Protein AF-A0A1X2GAT5-F1 (afdb_monomer_lite)

Radius of gyration: 30.61 Å; chains: 1; bounding box: 55×45×78 Å

Foldseek 3Di:
DDPDDDDDDDPDPDPDDPPPPDDPVVVVVVVVVVVVVVVVVVVVVVVVVVVVVVVVVVLLVLLQDQLLCPCVVDCQADDADPLNQGQATNVRHGQDPVRSVVSVVVSVVSNVSNVVSVVVVD

pLDDT: mean 77.89, std 13.58, range [42.06, 93.38]

Sequence (122 aa):
MAWLDQADAAFSLDGTALVKLVPREQLIEAREKKLALQDEKRQKQQAQAAEKERKRLEKLERGKTAPQDLFKTSDEFSKFDDQGLPTHMKDGEEVTKSRRKKLQKEWDTQKKLHEQYLKETQ

Structure (mmCIF, N/CA/C/O backbone):
data_AF-A0A1X2GAT5-F1
#
_entry.id   AF-A0A1X2GAT5-F1
#
loop_
_atom_site.group_PDB
_atom_site.id
_atom_site.type_symbol
_atom_site.label_atom_id
_atom_site.label_alt_id
_atom_site.label_comp_id
_atom_site.label_asym_id
_atom_site.label_entity_id
_atom_site.label_seq_id
_atom_site.pdbx_PDB_ins_code
_atom_site.Cartn_x
_atom_site.Cartn_y
_atom_site.Cartn_z
_atom_site.occupancy
_atom_site.B_iso_or_equiv
_atom_site.auth_seq_id
_atom_site.auth_comp_id
_atom_site.auth_asym_id
_atom_site.auth_atom_id
_atom_site.pdbx_PDB_model_num
ATOM 1 N N . MET A 1 1 ? 33.956 21.949 -10.026 1.00 43.00 1 MET A N 1
ATOM 2 C CA . MET A 1 1 ? 33.456 20.941 -10.983 1.00 43.00 1 MET A CA 1
ATOM 3 C C . MET A 1 1 ? 33.687 21.501 -12.372 1.00 43.00 1 MET A C 1
ATOM 5 O O . MET A 1 1 ? 33.079 22.510 -12.699 1.00 43.00 1 MET A O 1
ATOM 9 N N . ALA A 1 2 ? 34.659 20.952 -13.100 1.00 42.06 2 ALA A N 1
ATOM 10 C CA . ALA A 1 2 ? 35.106 21.473 -14.387 1.00 42.06 2 ALA A CA 1
ATOM 11 C C . ALA A 1 2 ? 33.998 21.327 -15.443 1.00 42.06 2 ALA A C 1
ATOM 13 O O . ALA A 1 2 ? 33.736 20.229 -15.927 1.00 42.06 2 ALA A O 1
ATOM 14 N N . TRP A 1 3 ? 33.336 22.438 -15.760 1.00 48.28 3 TRP A N 1
ATOM 15 C CA . TRP A 1 3 ? 32.585 22.606 -16.998 1.00 48.28 3 TRP A CA 1
ATOM 16 C C . TRP A 1 3 ? 33.615 22.855 -18.097 1.00 48.28 3 TRP A C 1
ATOM 18 O O . TRP A 1 3 ? 34.210 23.929 -18.165 1.00 48.28 3 TRP A O 1
ATOM 28 N N . LEU A 1 4 ? 33.902 21.811 -18.869 1.00 53.91 4 LEU A N 1
ATOM 29 C CA . LEU A 1 4 ? 34.813 21.882 -19.997 1.00 53.91 4 LEU A CA 1
ATOM 30 C C . LEU A 1 4 ? 34.079 22.513 -21.186 1.00 53.91 4 LEU A C 1
ATOM 32 O O . LEU A 1 4 ? 33.109 21.965 -21.704 1.00 53.91 4 LEU A O 1
ATOM 36 N N . ASP A 1 5 ? 34.573 23.688 -21.544 1.00 50.31 5 ASP A N 1
ATOM 37 C CA . ASP A 1 5 ? 34.535 24.334 -22.849 1.00 50.31 5 ASP A CA 1
ATOM 38 C C . ASP A 1 5 ? 34.708 23.342 -24.017 1.00 50.31 5 ASP A C 1
ATOM 40 O O . ASP A 1 5 ? 35.643 22.545 -23.989 1.00 50.31 5 ASP A O 1
ATOM 44 N N . GLN A 1 6 ? 33.855 23.410 -25.048 1.00 43.09 6 GLN A N 1
ATOM 45 C CA . GLN A 1 6 ? 34.341 23.488 -26.432 1.00 43.09 6 GLN A CA 1
ATOM 46 C C . GLN A 1 6 ? 33.234 23.885 -27.426 1.00 43.09 6 GLN A C 1
ATOM 48 O O . GLN A 1 6 ? 32.072 23.499 -27.308 1.00 43.09 6 GLN A O 1
ATOM 53 N N . ALA A 1 7 ? 33.677 24.671 -28.400 1.00 52.41 7 ALA A N 1
ATOM 54 C CA . ALA A 1 7 ? 32.984 25.483 -29.379 1.00 52.41 7 ALA A CA 1
ATOM 55 C C . ALA A 1 7 ? 32.287 24.761 -30.554 1.00 52.41 7 ALA A C 1
ATOM 57 O O . ALA A 1 7 ? 32.438 23.565 -30.788 1.00 52.41 7 ALA A O 1
ATOM 58 N N . ASP A 1 8 ? 31.613 25.614 -31.334 1.00 50.78 8 ASP A N 1
ATOM 59 C CA . ASP A 1 8 ? 31.388 25.543 -32.781 1.00 50.78 8 ASP A CA 1
ATOM 60 C C . ASP A 1 8 ? 30.388 24.521 -33.339 1.00 50.78 8 ASP A C 1
ATOM 62 O O . ASP A 1 8 ? 30.699 23.379 -33.669 1.00 50.78 8 ASP A O 1
ATOM 66 N N . ALA A 1 9 ? 29.185 25.024 -33.626 1.00 49.59 9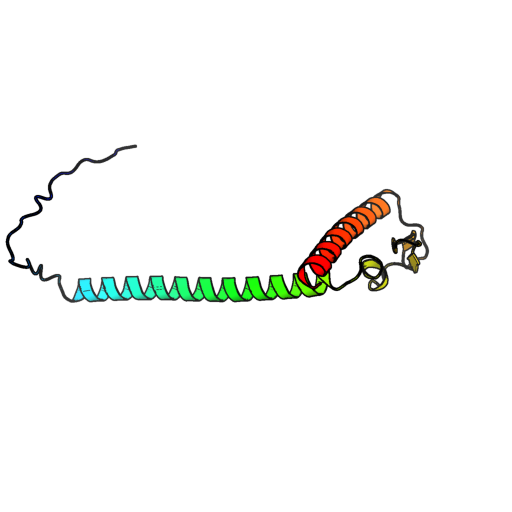 ALA A N 1
ATOM 67 C CA . ALA A 1 9 ? 28.381 24.522 -34.732 1.00 49.59 9 ALA A CA 1
ATOM 68 C C . ALA A 1 9 ? 27.717 25.696 -35.463 1.00 49.59 9 ALA A C 1
ATOM 70 O O . ALA A 1 9 ? 26.597 26.104 -35.154 1.00 49.59 9 ALA A O 1
ATOM 71 N N . ALA A 1 10 ? 28.425 26.232 -36.459 1.00 45.59 10 ALA A N 1
ATOM 72 C CA . ALA A 1 10 ? 27.824 27.004 -37.534 1.00 45.59 10 ALA A CA 1
ATOM 73 C C . ALA A 1 10 ? 26.737 26.149 -38.212 1.00 45.59 10 ALA A C 1
ATOM 75 O O . ALA A 1 10 ? 27.026 25.150 -38.874 1.00 45.59 10 ALA A O 1
ATOM 76 N N . PHE A 1 11 ? 25.473 26.522 -38.021 1.00 46.84 11 PHE A N 1
ATOM 77 C CA . PHE A 1 11 ? 24.345 25.943 -38.742 1.00 46.84 11 PHE A CA 1
ATOM 78 C C . PHE A 1 11 ? 24.360 26.492 -40.177 1.00 46.84 11 PHE A C 1
ATOM 80 O O . PHE A 1 11 ? 23.799 27.546 -40.466 1.00 46.84 11 PHE A O 1
ATOM 87 N N . SER A 1 12 ? 25.093 25.805 -41.056 1.00 52.22 12 SER A N 1
ATOM 88 C CA . SER A 1 12 ? 25.192 26.116 -42.484 1.00 52.22 12 SER A CA 1
ATOM 89 C C . SER A 1 12 ? 23.865 25.807 -43.184 1.00 52.22 12 SER A C 1
ATOM 91 O O . SER A 1 12 ? 23.434 24.655 -43.235 1.00 52.22 12 SER A O 1
ATOM 93 N N . LEU A 1 13 ? 23.230 26.843 -43.733 1.00 52.69 13 LEU A N 1
ATOM 94 C CA . LEU A 1 13 ? 22.046 26.784 -44.594 1.00 52.69 13 LEU A CA 1
ATOM 95 C C . LEU A 1 13 ? 22.470 26.539 -46.052 1.00 52.69 13 LEU A C 1
ATOM 97 O O . LEU A 1 13 ? 22.278 27.396 -46.902 1.00 52.69 13 LEU A O 1
ATOM 101 N N . ASP A 1 14 ? 23.046 25.374 -46.345 1.00 50.28 14 ASP A N 1
ATOM 102 C CA . ASP A 1 14 ? 23.293 24.938 -47.725 1.00 50.28 14 ASP A CA 1
ATOM 103 C C . ASP A 1 14 ? 22.948 23.452 -47.851 1.00 50.28 14 ASP A C 1
ATOM 105 O O . ASP A 1 14 ? 23.454 22.605 -47.112 1.00 50.28 14 ASP A O 1
ATOM 109 N N . GLY A 1 15 ? 22.006 23.150 -48.747 1.00 60.31 15 GLY A N 1
ATOM 110 C CA . GLY A 1 15 ? 21.295 21.876 -48.892 1.00 60.31 15 GLY A CA 1
ATOM 111 C C . GLY A 1 15 ? 22.122 20.710 -49.439 1.00 60.31 15 GLY A C 1
ATOM 112 O O . GLY A 1 15 ? 21.675 20.007 -50.341 1.00 60.31 15 GLY A O 1
ATOM 113 N N . THR A 1 16 ? 23.297 20.455 -48.878 1.00 52.38 16 THR A N 1
ATOM 114 C CA . THR A 1 16 ? 24.066 19.224 -49.083 1.00 52.38 16 THR A CA 1
ATOM 115 C C . THR A 1 16 ? 24.073 18.433 -47.784 1.00 52.38 16 THR A C 1
ATOM 117 O O . THR A 1 16 ? 24.801 18.757 -46.848 1.00 52.38 16 THR A O 1
ATOM 120 N N . ALA A 1 17 ? 23.243 17.390 -47.705 1.00 56.19 17 ALA A N 1
ATOM 121 C CA . ALA A 1 17 ? 23.256 16.461 -46.582 1.00 56.19 17 ALA A CA 1
ATOM 122 C C . ALA A 1 17 ? 24.651 15.823 -46.476 1.00 56.19 17 ALA A C 1
ATOM 124 O O . ALA A 1 17 ? 25.024 14.980 -47.291 1.00 56.19 17 ALA A O 1
ATOM 125 N N . LEU A 1 18 ? 25.440 16.243 -45.484 1.00 50.00 18 LEU A N 1
ATOM 126 C CA . LEU A 1 18 ? 26.755 15.678 -45.209 1.00 50.00 18 LEU A CA 1
ATOM 127 C C . LEU A 1 18 ? 26.565 14.266 -44.636 1.00 50.00 18 LEU A C 1
ATOM 129 O O . LEU A 1 18 ? 26.470 14.075 -43.421 1.00 50.00 18 LEU A O 1
ATOM 133 N N . VAL A 1 19 ? 26.460 13.268 -45.517 1.00 58.53 19 VAL A N 1
ATOM 134 C CA . VAL A 1 19 ? 26.371 11.856 -45.131 1.00 58.53 19 VAL A CA 1
ATOM 135 C C . VAL A 1 19 ? 27.735 11.429 -44.590 1.00 58.53 19 VAL A C 1
ATOM 137 O O . VAL A 1 19 ? 28.602 10.961 -45.324 1.00 58.53 19 VAL A O 1
ATOM 140 N N . LYS A 1 20 ? 27.945 11.604 -43.282 1.00 65.50 20 LYS A N 1
ATOM 141 C CA . LYS A 1 20 ? 29.066 10.977 -42.573 1.00 65.50 20 LYS A CA 1
ATOM 142 C C . LYS A 1 20 ? 28.855 9.465 -42.626 1.00 65.50 20 LYS A C 1
ATOM 144 O O . LYS A 1 20 ? 28.010 8.934 -41.905 1.00 65.50 20 LYS A O 1
ATOM 149 N N . LEU A 1 21 ? 29.597 8.777 -43.496 1.00 71.62 21 LEU A N 1
ATOM 150 C CA . LEU A 1 21 ? 29.644 7.316 -43.516 1.00 71.62 21 LEU A CA 1
ATOM 151 C C . LEU A 1 21 ? 30.309 6.838 -42.223 1.00 71.62 21 LEU A C 1
ATOM 153 O O . LEU A 1 21 ? 31.530 6.793 -42.098 1.00 71.62 21 LEU A O 1
ATOM 157 N N . VAL A 1 22 ? 29.479 6.508 -41.242 1.00 76.31 22 VAL A N 1
ATOM 158 C CA . VAL A 1 22 ? 29.914 5.815 -40.034 1.00 76.31 22 VAL A CA 1
ATOM 159 C C . VAL A 1 22 ? 30.148 4.342 -40.396 1.00 76.31 22 VAL A C 1
ATOM 161 O O . VAL A 1 22 ? 29.311 3.760 -41.095 1.00 76.31 22 VAL A O 1
ATOM 164 N N . PRO A 1 23 ? 31.253 3.717 -39.945 1.00 82.44 23 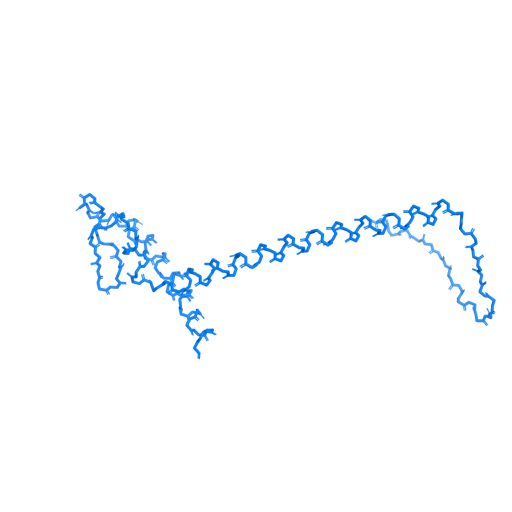PRO A N 1
ATOM 165 C CA . PRO A 1 23 ? 31.522 2.307 -40.203 1.00 82.44 23 PRO A CA 1
ATOM 166 C C . PRO A 1 23 ? 30.340 1.417 -39.811 1.00 82.44 23 PRO A C 1
ATOM 168 O O . PRO A 1 23 ? 29.712 1.613 -38.767 1.00 82.44 23 PRO A O 1
ATOM 171 N N . ARG A 1 24 ? 30.053 0.408 -40.643 1.00 78.38 24 ARG A N 1
ATOM 172 C CA . ARG A 1 24 ? 28.939 -0.538 -40.454 1.00 78.38 24 ARG A CA 1
ATOM 173 C C . ARG A 1 24 ? 28.914 -1.144 -39.048 1.00 78.38 24 ARG A C 1
ATOM 175 O O . ARG A 1 24 ? 27.837 -1.316 -38.489 1.00 78.38 24 ARG A O 1
ATOM 182 N N . GLU A 1 25 ? 30.081 -1.442 -38.484 1.00 81.75 25 GLU A N 1
ATOM 183 C CA . GLU A 1 25 ? 30.226 -2.024 -37.144 1.00 81.75 25 GLU A CA 1
ATOM 184 C C . GLU A 1 25 ? 29.695 -1.094 -36.048 1.00 81.75 25 GLU A C 1
ATOM 186 O O . GLU A 1 25 ? 28.890 -1.516 -35.224 1.00 81.75 25 GLU A O 1
ATOM 191 N N . GLN A 1 26 ? 30.024 0.199 -36.104 1.00 78.56 26 GLN A N 1
ATOM 192 C CA . GLN A 1 26 ? 29.536 1.180 -35.129 1.00 78.56 26 GLN A CA 1
ATOM 193 C C . GLN A 1 26 ? 28.014 1.379 -35.225 1.00 78.56 26 GLN A C 1
ATOM 195 O O . GLN A 1 26 ? 27.345 1.591 -34.213 1.00 78.56 26 GLN A O 1
ATOM 200 N N . LEU A 1 27 ? 27.438 1.272 -36.429 1.00 79.44 27 LEU A N 1
ATOM 201 C CA . LEU A 1 27 ? 25.984 1.323 -36.622 1.00 79.44 27 LEU A CA 1
ATOM 2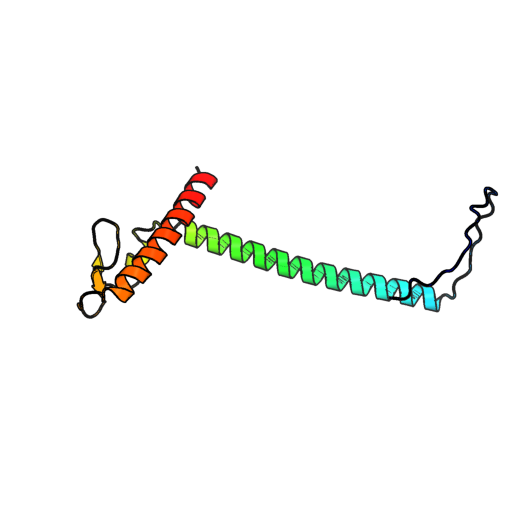02 C C . LEU A 1 27 ? 25.272 0.091 -36.046 1.00 79.44 27 LEU A C 1
ATOM 204 O O . LEU A 1 27 ? 24.149 0.216 -35.553 1.00 79.44 27 LEU A O 1
ATOM 208 N N . ILE A 1 28 ? 25.901 -1.086 -36.112 1.00 85.25 28 ILE A N 1
ATOM 209 C CA . ILE A 1 28 ? 25.380 -2.318 -35.505 1.00 85.25 28 ILE A CA 1
ATOM 210 C C . ILE A 1 28 ? 25.450 -2.205 -33.982 1.00 85.25 28 ILE A C 1
ATOM 212 O O . ILE A 1 28 ? 24.419 -2.347 -33.330 1.00 85.25 28 ILE A O 1
ATOM 216 N N . GLU A 1 29 ? 26.599 -1.816 -33.429 1.00 84.94 29 GLU A N 1
ATOM 217 C CA . GLU A 1 29 ? 26.781 -1.674 -31.980 1.00 84.94 29 GLU A CA 1
ATOM 218 C C . GLU A 1 29 ? 25.819 -0.629 -31.379 1.00 84.94 29 GLU A C 1
ATOM 220 O O . GLU A 1 29 ? 25.218 -0.845 -30.324 1.00 84.94 29 GLU A O 1
ATOM 225 N N . ALA A 1 30 ? 25.587 0.491 -32.075 1.00 83.94 30 ALA A N 1
ATOM 226 C CA . ALA A 1 30 ? 24.609 1.496 -31.656 1.00 83.94 30 ALA A CA 1
ATOM 227 C C . ALA A 1 30 ? 23.164 0.961 -31.671 1.00 83.94 30 ALA A C 1
ATOM 229 O O . ALA A 1 30 ? 22.367 1.293 -30.784 1.00 83.94 30 ALA A O 1
ATOM 230 N N . ARG A 1 31 ? 22.810 0.125 -32.658 1.00 84.88 31 ARG A N 1
ATOM 231 C CA . ARG A 1 31 ? 21.493 -0.530 -32.728 1.00 84.88 31 ARG A CA 1
ATOM 232 C C . ARG A 1 31 ? 21.323 -1.556 -31.616 1.00 84.88 31 ARG A C 1
ATOM 234 O O . ARG A 1 31 ? 20.274 -1.555 -30.976 1.00 84.88 31 ARG A O 1
ATOM 241 N N . GLU A 1 32 ? 22.337 -2.373 -31.354 1.00 88.81 32 GLU A N 1
ATOM 242 C CA . GLU A 1 32 ? 22.314 -3.388 -30.298 1.00 88.81 32 GLU A CA 1
ATOM 243 C C . GLU A 1 32 ? 22.212 -2.755 -28.909 1.00 88.81 32 GLU A C 1
ATOM 245 O O . GLU A 1 32 ? 21.339 -3.138 -28.131 1.00 88.81 32 GLU A O 1
ATOM 250 N N . LYS A 1 33 ? 22.993 -1.704 -28.621 1.00 86.19 33 LYS A N 1
ATOM 251 C CA . LYS A 1 33 ? 22.876 -0.943 -27.363 1.00 86.19 33 LYS A CA 1
ATOM 252 C C . LYS A 1 33 ? 21.487 -0.334 -27.188 1.00 86.19 33 LYS A C 1
ATOM 254 O O . LYS A 1 33 ? 20.911 -0.403 -26.102 1.00 86.19 33 LYS A O 1
ATOM 259 N N . LYS A 1 34 ? 20.916 0.240 -28.255 1.00 84.88 34 LYS A N 1
ATOM 260 C CA . LYS A 1 34 ? 19.557 0.800 -28.222 1.00 84.88 34 LYS A CA 1
ATOM 261 C C . LYS A 1 34 ? 18.505 -0.285 -27.979 1.00 84.88 34 LYS A C 1
ATOM 263 O O . LYS A 1 34 ? 17.582 -0.057 -27.199 1.00 84.88 34 LYS A O 1
ATOM 268 N N . LEU A 1 35 ? 18.651 -1.445 -28.618 1.00 88.31 35 LEU A N 1
ATOM 269 C CA . LEU A 1 35 ? 17.744 -2.577 -28.448 1.00 88.31 35 LEU A CA 1
ATOM 270 C C . LEU A 1 35 ? 17.829 -3.143 -27.025 1.00 88.31 35 LEU A C 1
ATOM 272 O O . LEU A 1 35 ? 16.790 -3.332 -26.401 1.00 88.31 35 LEU A O 1
ATOM 276 N N . ALA A 1 36 ? 19.036 -3.319 -26.484 1.00 85.69 36 ALA A N 1
ATOM 277 C CA . ALA A 1 36 ? 19.258 -3.795 -25.119 1.00 85.69 36 ALA A CA 1
ATOM 278 C C . ALA A 1 36 ? 18.652 -2.845 -24.071 1.00 85.69 36 ALA A C 1
ATOM 280 O O . ALA A 1 36 ? 17.923 -3.284 -23.183 1.00 85.69 36 ALA A O 1
ATOM 281 N N . LEU A 1 37 ? 18.864 -1.531 -24.216 1.00 85.19 37 LEU A N 1
ATOM 282 C CA . LEU A 1 37 ? 18.256 -0.519 -23.341 1.00 85.19 37 LEU A CA 1
ATOM 283 C C . LEU A 1 37 ? 16.723 -0.517 -23.432 1.00 85.19 37 LEU A C 1
ATOM 285 O O . LEU A 1 37 ? 16.033 -0.355 -22.423 1.00 85.19 37 LEU A O 1
ATOM 289 N N . GLN A 1 38 ? 16.174 -0.676 -24.639 1.00 82.62 38 GLN A N 1
ATOM 290 C CA . GLN A 1 38 ? 14.729 -0.739 -24.836 1.00 82.62 38 GLN A CA 1
ATOM 291 C C . GLN A 1 38 ? 14.139 -2.015 -24.231 1.00 82.62 38 GLN A C 1
ATOM 293 O O . GLN A 1 38 ? 13.062 -1.956 -23.635 1.00 82.62 38 GLN A O 1
ATOM 298 N N . ASP A 1 39 ? 14.829 -3.147 -24.352 1.00 82.25 39 ASP A N 1
ATOM 299 C CA . ASP A 1 39 ? 14.384 -4.411 -23.779 1.00 82.25 39 ASP A CA 1
ATOM 300 C C . ASP A 1 39 ? 14.392 -4.372 -22.251 1.00 82.25 39 ASP A C 1
ATOM 302 O O . ASP A 1 39 ? 13.360 -4.626 -21.632 1.00 82.25 39 ASP A O 1
ATOM 306 N N . GLU A 1 40 ? 15.479 -3.896 -21.642 1.00 82.62 40 GLU A N 1
ATOM 307 C CA . GLU A 1 40 ? 15.565 -3.741 -20.188 1.00 82.62 40 GLU A CA 1
ATOM 308 C C . GLU A 1 40 ? 14.473 -2.797 -19.654 1.00 82.62 40 GLU A C 1
ATOM 310 O O . GLU A 1 40 ? 13.830 -3.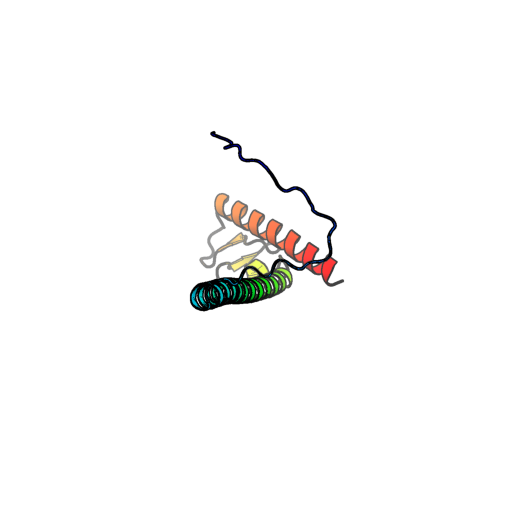070 -18.635 1.00 82.62 40 GLU A O 1
ATOM 315 N N . LYS A 1 41 ? 14.196 -1.699 -20.371 1.00 85.69 41 LYS A N 1
ATOM 316 C CA . LYS A 1 41 ? 13.114 -0.775 -20.011 1.00 85.69 41 LYS A CA 1
ATOM 317 C C . LYS A 1 41 ? 11.742 -1.440 -20.117 1.00 85.69 41 LYS A C 1
ATOM 319 O O . LYS A 1 41 ? 10.916 -1.229 -19.229 1.00 85.69 41 LYS A O 1
ATOM 324 N N . ARG A 1 42 ? 11.491 -2.243 -21.158 1.00 80.69 42 ARG A N 1
ATOM 325 C CA . ARG A 1 42 ? 10.233 -2.997 -21.308 1.00 80.69 42 ARG A CA 1
ATOM 326 C C . ARG A 1 42 ? 10.063 -4.022 -20.192 1.00 80.69 42 ARG A C 1
ATOM 328 O O . ARG A 1 42 ? 9.000 -4.048 -19.578 1.00 80.69 42 ARG A O 1
ATOM 335 N N . GLN A 1 43 ? 11.104 -4.787 -19.874 1.00 80.75 43 GLN A N 1
ATOM 336 C CA . GLN A 1 43 ? 11.073 -5.769 -18.787 1.00 80.75 43 GLN A CA 1
ATOM 337 C C . GLN A 1 43 ? 10.799 -5.097 -17.432 1.00 80.75 43 GLN A C 1
ATOM 339 O O . GLN A 1 43 ? 9.897 -5.507 -16.700 1.00 80.75 43 GLN A O 1
ATOM 344 N N . LYS A 1 44 ? 11.493 -3.991 -17.126 1.00 81.94 44 LYS A N 1
ATOM 345 C CA . LYS A 1 44 ? 11.257 -3.206 -15.901 1.00 81.94 44 LYS A CA 1
ATOM 346 C C . LYS A 1 44 ? 9.845 -2.622 -15.848 1.00 81.94 44 LYS A C 1
ATOM 348 O O . LYS A 1 44 ? 9.226 -2.632 -14.786 1.00 81.94 44 LYS A O 1
ATOM 353 N N . GLN A 1 45 ? 9.320 -2.121 -16.966 1.00 80.62 45 GLN A N 1
ATOM 354 C CA . GLN A 1 45 ? 7.954 -1.594 -17.032 1.00 80.62 45 GLN A CA 1
ATOM 355 C C . GLN A 1 45 ? 6.902 -2.684 -16.826 1.00 80.62 45 GLN A C 1
ATOM 357 O O . GLN A 1 45 ? 5.953 -2.459 -16.081 1.00 80.62 45 GLN A O 1
ATOM 362 N N . GLN A 1 46 ? 7.078 -3.861 -17.430 1.00 77.12 46 GLN A N 1
ATOM 363 C CA . GLN A 1 46 ? 6.168 -4.993 -17.248 1.00 77.12 46 GLN A CA 1
ATOM 364 C C . GLN A 1 46 ? 6.172 -5.490 -15.799 1.00 77.12 46 GLN A C 1
ATOM 366 O O . GLN A 1 46 ? 5.103 -5.667 -15.216 1.00 77.12 46 GLN A O 1
ATOM 371 N N . ALA A 1 47 ? 7.350 -5.617 -15.179 1.00 77.56 47 ALA A N 1
ATOM 372 C CA . ALA A 1 47 ? 7.461 -5.980 -13.766 1.00 77.56 47 ALA A CA 1
ATOM 373 C C . ALA A 1 47 ? 6.784 -4.945 -12.848 1.00 77.56 47 ALA A C 1
ATOM 375 O O . ALA A 1 47 ? 6.022 -5.305 -11.951 1.00 77.56 47 ALA A O 1
ATOM 376 N N . GLN A 1 48 ? 6.991 -3.650 -13.109 1.00 79.62 48 GLN A N 1
ATOM 377 C CA . GLN A 1 48 ? 6.344 -2.577 -12.347 1.00 79.62 48 GLN A CA 1
ATOM 378 C C . GLN A 1 48 ? 4.825 -2.538 -12.549 1.00 79.62 48 GLN A C 1
ATOM 380 O O . GLN A 1 48 ? 4.096 -2.255 -11.601 1.00 79.62 48 GLN A O 1
ATOM 385 N N . ALA A 1 49 ? 4.332 -2.797 -13.762 1.00 75.38 49 ALA A N 1
ATOM 386 C CA . ALA A 1 49 ? 2.900 -2.857 -14.039 1.00 75.38 49 ALA A CA 1
ATOM 387 C C . ALA A 1 49 ? 2.246 -4.031 -13.297 1.00 75.38 49 ALA A C 1
ATOM 389 O O . ALA A 1 49 ? 1.232 -3.835 -12.629 1.00 75.38 49 ALA A O 1
ATOM 390 N N . ALA A 1 50 ? 2.872 -5.212 -13.324 1.00 74.69 50 ALA A N 1
ATOM 391 C CA . ALA A 1 50 ? 2.397 -6.378 -12.585 1.00 74.69 50 ALA A CA 1
ATOM 392 C C . ALA A 1 50 ? 2.382 -6.131 -11.066 1.00 74.69 50 ALA A C 1
ATOM 394 O O . ALA A 1 50 ? 1.402 -6.450 -10.396 1.00 74.69 50 ALA A O 1
ATOM 395 N N . GLU A 1 51 ? 3.425 -5.513 -10.507 1.00 74.56 51 GLU A N 1
ATOM 396 C CA . GLU A 1 51 ? 3.466 -5.187 -9.076 1.00 74.56 51 GLU A CA 1
ATOM 397 C C . GLU A 1 51 ? 2.399 -4.151 -8.685 1.00 74.56 51 GLU A C 1
ATOM 399 O O . GLU A 1 51 ? 1.760 -4.282 -7.638 1.00 74.56 51 GLU A O 1
ATOM 404 N N . LYS A 1 52 ? 2.169 -3.137 -9.528 1.00 74.81 52 LYS A N 1
ATOM 405 C CA . LYS A 1 52 ? 1.110 -2.142 -9.309 1.00 74.81 52 LYS A CA 1
ATOM 406 C C . LYS A 1 52 ? -0.267 -2.786 -9.295 1.00 74.81 52 LYS A C 1
ATOM 408 O O . LYS A 1 52 ? -1.049 -2.458 -8.407 1.00 74.81 52 LYS A O 1
ATOM 413 N N . GLU A 1 53 ? -0.537 -3.704 -10.219 1.00 70.12 53 GLU A N 1
ATOM 414 C CA . GLU A 1 53 ? -1.821 -4.402 -10.286 1.00 70.12 53 GLU A CA 1
ATOM 415 C C . GLU A 1 53 ? -2.034 -5.283 -9.051 1.00 70.12 53 GLU A C 1
ATOM 417 O O . GLU A 1 53 ? -3.071 -5.184 -8.399 1.00 70.12 53 GLU A O 1
ATOM 422 N N . ARG A 1 54 ? -1.010 -6.041 -8.630 1.00 70.00 54 ARG A N 1
ATOM 423 C CA . ARG A 1 54 ? -1.058 -6.830 -7.384 1.00 70.00 54 ARG A CA 1
ATOM 424 C C . ARG A 1 54 ? -1.319 -5.953 -6.164 1.00 70.00 54 ARG A C 1
ATOM 426 O O . ARG A 1 54 ? -2.218 -6.245 -5.384 1.00 70.00 54 ARG A O 1
ATOM 433 N N . LYS A 1 55 ? -0.610 -4.827 -6.039 1.00 71.31 55 LYS A N 1
ATOM 434 C CA . LYS A 1 55 ? -0.835 -3.855 -4.958 1.00 71.31 55 LYS A CA 1
ATOM 435 C C . LYS A 1 55 ? -2.227 -3.231 -5.021 1.00 71.31 55 LYS A C 1
ATOM 437 O O . LYS A 1 55 ? -2.776 -2.902 -3.973 1.00 71.31 55 LYS A O 1
ATOM 442 N N . ARG A 1 56 ? -2.797 -3.031 -6.214 1.00 70.50 56 ARG A N 1
ATOM 443 C CA . ARG A 1 56 ? -4.167 -2.526 -6.381 1.00 70.50 56 ARG A CA 1
ATOM 444 C C . ARG A 1 56 ? -5.184 -3.561 -5.922 1.00 70.50 56 ARG A C 1
ATOM 446 O O . ARG A 1 56 ? -6.046 -3.211 -5.126 1.00 70.50 56 ARG A O 1
ATOM 453 N N . LEU A 1 57 ? -5.036 -4.813 -6.348 1.00 68.75 57 LEU A N 1
ATOM 454 C CA . LEU A 1 57 ? -5.886 -5.923 -5.917 1.00 68.75 57 LEU A CA 1
ATOM 455 C C . LEU A 1 57 ? -5.799 -6.124 -4.404 1.00 68.75 57 LEU A C 1
ATOM 457 O O . LEU A 1 57 ? -6.827 -6.103 -3.745 1.00 68.75 57 LEU A O 1
ATOM 461 N N . GLU A 1 58 ? -4.598 -6.160 -3.828 1.00 72.44 58 GLU A N 1
ATOM 462 C CA . GLU A 1 58 ? -4.423 -6.253 -2.377 1.00 72.44 58 GLU A CA 1
ATOM 463 C C . GLU A 1 58 ? -5.024 -5.054 -1.627 1.00 72.44 58 GLU A C 1
ATOM 465 O O . GLU A 1 58 ? -5.553 -5.218 -0.532 1.00 72.44 58 GLU A O 1
ATOM 470 N N . LYS A 1 59 ? -4.942 -3.833 -2.174 1.00 69.44 59 LYS A N 1
ATOM 471 C CA . LYS A 1 59 ? -5.585 -2.651 -1.573 1.00 69.44 59 LYS A CA 1
ATOM 472 C C . LYS A 1 59 ? -7.102 -2.714 -1.670 1.00 69.44 59 LYS A C 1
ATOM 474 O O . LYS A 1 59 ? -7.761 -2.266 -0.743 1.00 69.44 59 LYS A O 1
ATOM 479 N N . LEU A 1 60 ? -7.643 -3.248 -2.762 1.00 64.88 60 LEU A N 1
ATOM 480 C CA . LEU A 1 60 ? -9.079 -3.446 -2.940 1.00 64.88 60 LEU A CA 1
ATOM 481 C C . LEU A 1 60 ? -9.582 -4.557 -2.020 1.00 64.88 60 LEU A C 1
ATOM 483 O O . LEU A 1 60 ? -10.595 -4.375 -1.367 1.00 64.88 60 LEU A O 1
ATOM 487 N N . GLU A 1 61 ? -8.873 -5.678 -1.908 1.00 71.81 61 GLU A N 1
ATOM 488 C CA . GLU A 1 61 ? -9.215 -6.756 -0.976 1.00 71.81 61 GLU A CA 1
ATOM 489 C C . GLU A 1 61 ? -9.119 -6.294 0.475 1.00 71.81 61 GLU A C 1
ATOM 491 O O . GLU A 1 61 ? -10.060 -6.491 1.238 1.00 71.81 61 GLU A O 1
ATOM 496 N N . ARG A 1 62 ? -8.043 -5.584 0.839 1.00 69.69 62 ARG A N 1
ATOM 497 C CA . ARG A 1 62 ? -7.930 -4.970 2.166 1.00 69.69 62 ARG A CA 1
ATOM 498 C C . ARG A 1 62 ? -9.025 -3.931 2.379 1.00 69.69 62 ARG A C 1
ATOM 500 O O . ARG A 1 62 ? -9.660 -3.956 3.416 1.00 69.69 62 ARG A O 1
ATOM 507 N N . GLY A 1 63 ? -9.280 -3.049 1.418 1.00 74.62 63 GLY A N 1
ATOM 508 C CA . GLY A 1 63 ? -10.285 -1.989 1.513 1.00 74.62 63 GLY A CA 1
ATOM 509 C C . GLY A 1 63 ? -11.728 -2.493 1.524 1.00 74.62 63 GLY A C 1
ATOM 510 O O . GLY A 1 63 ? -12.575 -1.819 2.092 1.00 74.62 63 GLY A O 1
ATOM 511 N N . LYS A 1 64 ? -12.017 -3.674 0.965 1.00 77.50 64 LYS A N 1
ATOM 512 C CA . LYS A 1 64 ? -13.341 -4.317 1.023 1.00 77.50 64 LYS A CA 1
ATOM 513 C C . LYS A 1 64 ? -13.715 -4.758 2.434 1.00 77.50 64 LYS A C 1
ATOM 515 O O . LYS A 1 64 ? -14.887 -4.692 2.791 1.00 77.50 64 LYS A O 1
ATOM 520 N N . THR A 1 65 ? -12.742 -5.191 3.233 1.00 78.44 65 THR A N 1
ATOM 521 C CA . THR A 1 65 ? -12.999 -5.680 4.590 1.00 78.44 65 THR A CA 1
ATOM 522 C C . THR A 1 65 ? -13.409 -4.531 5.506 1.00 78.44 65 THR A C 1
ATOM 524 O O . THR A 1 65 ? -12.637 -3.593 5.735 1.00 78.44 65 THR A O 1
ATOM 527 N N . ALA A 1 66 ? -14.620 -4.617 6.061 1.00 83.81 66 ALA A N 1
ATOM 528 C CA . ALA A 1 66 ? -15.097 -3.661 7.048 1.00 83.81 66 ALA A CA 1
ATOM 529 C C . ALA A 1 66 ? -14.167 -3.664 8.279 1.00 83.81 66 ALA A C 1
ATOM 531 O O . ALA A 1 66 ? -13.712 -4.727 8.709 1.00 83.81 66 ALA A O 1
ATOM 532 N N . PRO A 1 67 ? -13.894 -2.502 8.902 1.00 84.88 67 PRO A N 1
ATOM 533 C CA . PRO A 1 67 ? -12.998 -2.430 10.058 1.00 84.88 67 PRO A CA 1
ATOM 534 C C . PRO A 1 67 ? -13.495 -3.269 11.252 1.00 84.88 67 PRO A C 1
ATOM 536 O O . PRO A 1 67 ? -12.684 -3.736 12.046 1.00 84.88 67 PRO A O 1
ATOM 539 N N . GLN A 1 68 ? -14.807 -3.517 11.348 1.00 84.31 68 GLN A N 1
ATOM 540 C CA . GLN A 1 68 ? -15.417 -4.378 12.370 1.00 84.31 68 GLN A CA 1
ATOM 541 C C . GLN A 1 68 ? -15.124 -5.873 12.171 1.00 84.31 68 GLN A C 1
ATOM 543 O O . GLN A 1 68 ? -15.110 -6.617 13.150 1.00 84.31 68 GLN A O 1
ATOM 548 N N . ASP A 1 69 ? -14.897 -6.312 10.932 1.00 83.25 69 ASP A N 1
ATOM 549 C CA . ASP A 1 69 ? -14.619 -7.715 10.600 1.00 83.25 69 ASP A CA 1
ATOM 550 C C . ASP A 1 69 ? -13.117 -8.004 10.502 1.00 83.25 69 ASP A C 1
ATOM 552 O O . ASP A 1 69 ? -12.705 -9.165 10.492 1.00 83.25 69 ASP A O 1
ATOM 556 N N . LEU A 1 70 ? -12.282 -6.957 10.503 1.00 85.00 70 LEU A N 1
ATOM 557 C CA . LEU A 1 70 ? -10.825 -7.068 10.428 1.00 85.00 70 LEU A CA 1
ATOM 558 C C . LEU A 1 70 ? -10.256 -7.989 11.515 1.00 85.00 70 LEU A C 1
ATOM 560 O O . LEU A 1 70 ? -9.415 -8.832 11.226 1.00 85.00 70 LEU A O 1
ATOM 564 N N . PHE A 1 71 ? -10.713 -7.841 12.760 1.00 87.06 71 PHE A N 1
ATOM 565 C CA . PHE A 1 71 ? -10.229 -8.677 13.860 1.00 87.06 71 PHE A CA 1
ATOM 566 C C . PHE A 1 71 ? -11.072 -9.927 14.091 1.00 87.06 71 PHE A C 1
ATOM 568 O O . PHE A 1 71 ? -10.569 -10.871 14.687 1.00 87.06 71 PHE A O 1
ATOM 575 N N . LYS A 1 72 ? -12.318 -9.958 13.604 1.00 83.50 72 LYS A N 1
ATOM 576 C CA . LYS A 1 72 ? -13.185 -11.147 13.677 1.00 83.50 72 LYS A CA 1
ATOM 577 C C . LYS A 1 72 ? -12.773 -12.233 12.688 1.00 83.50 72 LYS A C 1
ATOM 579 O O . LYS A 1 72 ? -13.033 -13.404 12.923 1.00 83.50 72 LYS A O 1
ATOM 584 N N . THR A 1 73 ? -12.144 -11.843 11.580 1.00 79.94 73 THR A N 1
ATOM 585 C CA . THR A 1 73 ? -11.543 -12.778 10.620 1.00 79.94 73 THR A CA 1
ATOM 586 C C . THR A 1 73 ? -10.248 -13.403 11.141 1.00 79.94 73 THR A C 1
ATOM 588 O O . THR A 1 73 ? -9.820 -14.422 10.603 1.00 79.94 73 THR A O 1
ATOM 591 N N . SER A 1 74 ? -9.642 -12.839 12.194 1.00 79.44 74 SER A N 1
ATOM 592 C CA . SER A 1 74 ? -8.510 -13.457 12.882 1.00 79.44 74 SER A CA 1
ATOM 593 C C . SER A 1 74 ? -8.995 -14.351 14.026 1.00 79.44 74 SER A C 1
ATOM 595 O O . SER A 1 74 ? -9.745 -13.918 14.897 1.00 79.44 74 SER A O 1
ATOM 597 N N . ASP A 1 75 ? -8.499 -15.587 14.063 1.00 81.81 75 ASP A N 1
ATOM 598 C CA . ASP A 1 75 ? -8.747 -16.558 15.142 1.00 81.81 75 ASP A CA 1
ATOM 599 C C . ASP A 1 75 ? -7.969 -16.216 16.438 1.00 81.81 75 ASP A C 1
ATOM 601 O O . ASP A 1 75 ? -8.006 -16.947 17.424 1.00 81.81 75 ASP A O 1
ATOM 605 N N . GLU A 1 76 ? -7.230 -15.102 16.457 1.00 83.69 76 GLU A N 1
ATOM 606 C CA . GLU A 1 76 ? -6.404 -14.671 17.593 1.00 83.69 76 GLU A CA 1
ATOM 607 C C . GLU A 1 76 ? -7.197 -14.053 18.754 1.00 83.69 76 GLU A C 1
ATOM 609 O O . GLU A 1 76 ? -6.652 -13.890 19.851 1.00 83.69 76 GLU A O 1
ATOM 614 N N . PHE A 1 77 ? -8.458 -13.677 18.537 1.00 88.50 77 PHE A N 1
ATOM 615 C CA . PHE A 1 77 ? -9.254 -12.926 19.506 1.00 88.50 77 PHE A CA 1
ATOM 616 C C . PHE A 1 77 ? -10.585 -13.614 19.789 1.00 88.50 77 PHE A C 1
ATOM 618 O O . PHE A 1 77 ? -11.257 -14.097 18.884 1.00 88.50 77 PHE A O 1
ATOM 625 N N . SER A 1 78 ? -10.977 -13.636 21.063 1.00 87.50 78 SER A N 1
ATOM 626 C CA . SER A 1 78 ? -12.188 -14.337 21.509 1.00 87.50 78 SER A CA 1
ATOM 627 C C . SER A 1 78 ? -13.371 -13.392 21.736 1.00 87.50 78 SER A C 1
ATOM 629 O O . SER A 1 78 ? -14.516 -13.756 21.475 1.00 87.50 78 SER A O 1
ATOM 631 N N . LYS A 1 79 ? -13.115 -12.168 22.215 1.00 88.88 79 LYS A N 1
ATOM 632 C CA . LYS A 1 79 ? -14.165 -11.184 22.519 1.00 88.88 79 LYS A CA 1
ATOM 633 C C . LYS A 1 79 ? -13.840 -9.835 21.902 1.00 88.88 79 LYS A C 1
ATOM 635 O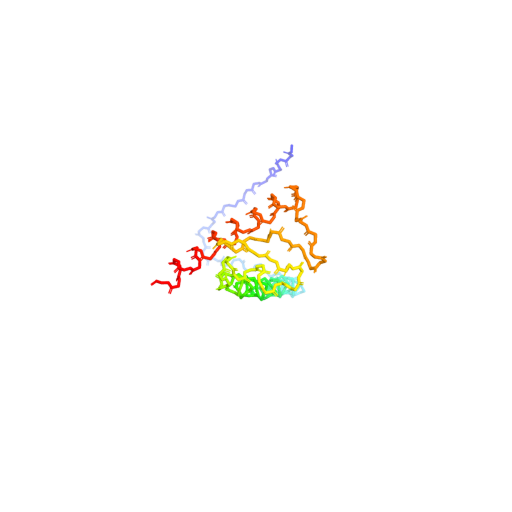 O . LYS A 1 79 ? -12.689 -9.397 21.931 1.00 88.88 79 LYS A O 1
ATOM 640 N N . PHE A 1 80 ? -14.879 -9.151 21.438 1.00 90.19 80 PHE A N 1
ATOM 641 C CA . PHE A 1 80 ? -14.805 -7.857 20.765 1.00 90.19 80 PHE A CA 1
ATOM 642 C C . PHE A 1 80 ? -15.784 -6.871 21.409 1.00 90.19 80 PHE A C 1
ATOM 644 O O . PHE A 1 80 ? -16.752 -7.299 22.039 1.00 90.19 80 PHE A O 1
ATOM 651 N N . ASP A 1 81 ? -15.516 -5.574 21.288 1.00 88.88 81 ASP A N 1
ATOM 652 C CA . ASP A 1 81 ? -16.460 -4.517 21.668 1.00 88.88 81 ASP A CA 1
ATOM 653 C C . ASP A 1 81 ? -17.432 -4.160 20.522 1.00 88.88 81 ASP A C 1
ATOM 655 O O . ASP A 1 81 ? -17.368 -4.733 19.429 1.00 88.88 81 ASP A O 1
ATOM 659 N N . ASP A 1 82 ? -18.313 -3.180 20.752 1.00 84.88 82 ASP A N 1
ATOM 660 C CA . ASP A 1 82 ? -19.296 -2.699 19.765 1.00 84.88 82 ASP A CA 1
ATOM 661 C C . ASP A 1 82 ? 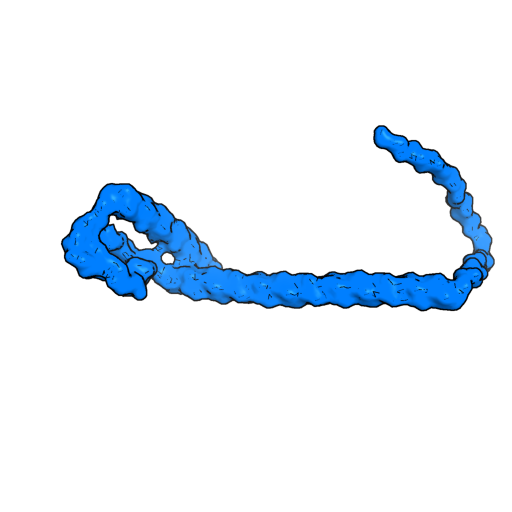-18.656 -2.101 18.497 1.00 84.88 82 ASP A C 1
ATOM 663 O O . ASP A 1 82 ? -19.266 -2.051 17.425 1.00 84.88 82 ASP A O 1
ATOM 667 N N . GLN A 1 83 ? -17.404 -1.649 18.591 1.00 82.19 83 GLN A N 1
ATOM 668 C CA . GLN A 1 83 ? -16.638 -1.102 17.472 1.00 82.19 83 GLN A CA 1
ATOM 669 C C . GLN A 1 83 ? -15.855 -2.192 16.716 1.00 82.19 83 GLN A C 1
ATOM 671 O O . GLN A 1 83 ? -15.280 -1.916 15.658 1.00 82.19 83 GLN A O 1
ATOM 676 N N . GLY A 1 84 ? -15.872 -3.436 17.207 1.00 83.94 84 GLY A N 1
ATOM 677 C CA . GLY A 1 84 ? -15.144 -4.575 16.650 1.00 83.94 84 GLY A CA 1
ATOM 678 C C . GLY A 1 84 ? -13.686 -4.664 17.109 1.00 83.94 84 GLY A C 1
ATOM 679 O O . GLY A 1 84 ? -12.906 -5.394 16.498 1.00 83.94 84 GLY A O 1
ATOM 680 N N . LEU A 1 85 ? -13.292 -3.938 18.160 1.00 88.06 85 LEU A N 1
ATOM 681 C CA . LEU A 1 85 ? -11.944 -4.004 18.727 1.00 88.06 85 LEU A CA 1
ATOM 682 C C . LEU A 1 85 ? -11.803 -5.186 19.694 1.00 88.06 85 LEU A C 1
ATOM 684 O O . LEU A 1 85 ? -12.682 -5.397 20.533 1.00 88.06 85 LEU A O 1
ATOM 688 N N . PRO A 1 86 ? -10.691 -5.943 19.646 1.00 89.88 86 PRO A N 1
ATOM 689 C CA . PRO A 1 86 ? -10.479 -7.061 20.552 1.00 89.88 86 PRO A CA 1
ATOM 690 C C . PRO A 1 86 ? -10.351 -6.615 22.005 1.00 89.88 86 PRO A C 1
ATOM 692 O O . PRO A 1 86 ? -9.499 -5.790 22.356 1.00 89.88 86 PRO A O 1
ATOM 695 N N . THR A 1 87 ? -11.155 -7.218 22.872 1.00 90.12 87 THR A N 1
ATOM 696 C CA . THR A 1 87 ? -11.059 -7.040 24.324 1.00 90.12 87 THR A CA 1
ATOM 697 C C . THR A 1 87 ? -10.315 -8.194 24.982 1.00 90.12 87 THR A C 1
ATOM 699 O O . THR A 1 87 ? -9.563 -7.953 25.925 1.00 90.12 87 THR A O 1
ATOM 702 N N . HIS A 1 88 ? -10.474 -9.415 24.460 1.00 91.44 88 HIS A N 1
ATOM 703 C CA . HIS A 1 88 ? -9.822 -10.624 24.966 1.00 91.44 88 HIS A CA 1
ATOM 704 C C . HIS A 1 88 ? -9.127 -11.381 23.837 1.00 91.44 88 HIS A C 1
ATOM 706 O O . HIS A 1 88 ? -9.646 -11.470 22.719 1.00 91.44 88 HIS A O 1
ATOM 712 N N . MET A 1 89 ? -7.966 -11.949 24.143 1.00 87.81 89 MET A N 1
ATOM 713 C CA . MET A 1 89 ? -7.235 -12.817 23.217 1.00 87.81 89 MET A CA 1
ATOM 714 C C . MET A 1 89 ? -7.823 -14.232 23.206 1.00 87.81 89 MET A C 1
ATOM 716 O O . MET A 1 89 ? -8.734 -14.533 23.982 1.00 87.81 89 MET A O 1
ATOM 720 N N . LYS A 1 90 ? -7.341 -15.087 22.300 1.00 86.88 90 LYS A N 1
ATOM 721 C CA . LYS A 1 90 ? -7.792 -16.479 22.143 1.00 86.88 90 LYS A CA 1
ATOM 722 C C . LYS A 1 90 ? -7.765 -17.264 23.458 1.00 86.88 90 LYS A C 1
ATOM 724 O O . LYS A 1 90 ? -8.695 -18.014 23.733 1.00 86.88 90 LYS A O 1
ATOM 729 N N . ASP A 1 91 ? -6.756 -17.027 24.290 1.00 81.25 91 ASP A N 1
ATOM 730 C CA . ASP A 1 91 ? -6.588 -17.664 25.602 1.00 81.25 91 ASP A CA 1
ATOM 731 C C . ASP A 1 91 ? -7.568 -17.158 26.678 1.00 81.25 91 ASP A C 1
ATOM 733 O O . ASP A 1 91 ? -7.547 -17.620 27.815 1.00 81.25 91 ASP A O 1
ATOM 737 N N . GLY A 1 92 ? -8.433 -16.193 26.349 1.00 81.19 92 GLY A N 1
ATOM 738 C CA . GLY A 1 92 ? -9.357 -15.578 27.301 1.00 81.19 92 GLY A CA 1
ATOM 739 C C . GLY A 1 92 ? -8.707 -14.533 28.211 1.00 81.19 92 GLY A C 1
ATOM 740 O O . GLY A 1 92 ? -9.398 -13.963 29.053 1.00 81.19 92 GLY A O 1
ATOM 741 N N . GLU A 1 93 ? -7.418 -14.232 28.030 1.00 85.00 93 GLU A N 1
ATOM 742 C CA . GLU A 1 93 ? -6.752 -13.124 28.719 1.00 85.00 93 GLU A CA 1
ATOM 743 C C . GLU A 1 93 ? -7.184 -11.763 28.159 1.00 85.00 93 GLU A C 1
ATOM 745 O O . GLU A 1 93 ? -7.335 -11.577 26.945 1.00 85.00 93 GLU A O 1
ATOM 750 N N . GLU A 1 94 ? -7.347 -10.782 29.051 1.00 89.00 94 GLU A N 1
ATOM 751 C CA . GLU A 1 94 ? -7.631 -9.403 28.659 1.00 89.00 94 GLU A CA 1
ATOM 752 C C . GLU A 1 94 ? -6.441 -8.812 27.890 1.00 89.00 94 GLU A C 1
ATOM 754 O O . GLU A 1 94 ? -5.280 -8.898 28.299 1.00 89.00 94 GLU A O 1
ATOM 759 N N . VAL A 1 95 ? -6.731 -8.170 26.759 1.00 88.38 95 VAL A N 1
ATOM 760 C CA . VAL A 1 95 ? -5.706 -7.534 25.933 1.00 88.38 95 VAL A CA 1
ATOM 761 C C . VAL A 1 95 ? -4.994 -6.440 26.735 1.00 88.38 95 VAL A C 1
ATOM 763 O O . VAL A 1 95 ? -5.598 -5.449 27.146 1.00 88.38 95 VAL A O 1
ATOM 766 N N . THR A 1 96 ? -3.672 -6.567 26.880 1.00 90.62 96 THR A N 1
ATOM 767 C CA . THR A 1 96 ? -2.848 -5.574 27.583 1.00 90.62 96 THR A CA 1
ATOM 768 C C . THR A 1 96 ? -3.005 -4.170 26.983 1.00 90.62 96 THR A C 1
ATOM 770 O O . THR A 1 96 ? -3.145 -3.997 25.769 1.00 90.62 96 THR A O 1
ATOM 773 N N . LYS A 1 97 ? -2.921 -3.122 27.817 1.00 88.62 97 LYS A N 1
ATOM 774 C CA . LYS A 1 97 ? -3.109 -1.716 27.388 1.00 88.62 97 LYS A CA 1
ATOM 775 C C . LYS A 1 97 ? -2.233 -1.320 26.188 1.00 88.62 97 LYS A C 1
ATOM 777 O O . LYS A 1 97 ? -2.673 -0.572 25.315 1.00 88.62 97 LYS A O 1
ATOM 782 N N . SER A 1 98 ? -1.000 -1.828 26.126 1.00 89.81 98 SER A N 1
ATOM 783 C CA . SER A 1 98 ? -0.074 -1.579 25.015 1.00 89.81 98 SER A CA 1
ATOM 784 C C . SER A 1 98 ? -0.545 -2.233 23.713 1.00 89.81 98 SER A C 1
ATOM 786 O O . SER A 1 98 ? -0.482 -1.593 22.660 1.00 89.81 98 SER A O 1
ATOM 788 N N . ARG A 1 99 ? -1.059 -3.468 23.773 1.00 88.81 99 ARG A N 1
ATOM 789 C CA . ARG A 1 99 ? -1.589 -4.189 22.609 1.00 88.81 99 ARG A CA 1
ATOM 790 C C . ARG A 1 99 ? -2.933 -3.621 22.160 1.00 88.81 99 ARG A C 1
ATOM 792 O O . ARG A 1 99 ? -3.092 -3.391 20.966 1.00 88.81 99 ARG A O 1
ATOM 799 N N . ARG A 1 100 ? -3.821 -3.238 23.085 1.00 90.38 100 ARG A N 1
ATOM 800 C CA . ARG A 1 100 ? -5.079 -2.542 22.754 1.00 90.38 100 ARG A CA 1
ATOM 801 C C . ARG A 1 100 ? -4.817 -1.264 21.955 1.00 90.38 100 ARG A C 1
ATOM 803 O O . ARG A 1 100 ? -5.454 -1.033 20.935 1.00 90.38 100 ARG A O 1
ATOM 810 N N . LYS A 1 101 ? -3.819 -0.464 22.352 1.00 91.00 101 LYS A N 1
ATOM 811 C CA . LYS A 1 101 ? -3.438 0.749 21.608 1.00 91.00 101 LYS A CA 1
ATOM 812 C C . LYS A 1 101 ? -2.897 0.448 20.203 1.00 91.00 101 LYS A C 1
ATOM 814 O O . LYS A 1 101 ? -3.071 1.272 19.309 1.00 91.00 101 LYS A O 1
ATOM 819 N N . LYS A 1 102 ? -2.226 -0.692 19.996 1.00 91.19 102 LYS A N 1
ATOM 820 C CA . LYS A 1 102 ? -1.787 -1.125 18.657 1.00 91.19 102 LYS A CA 1
ATOM 821 C C . LYS A 1 102 ? -2.984 -1.505 17.787 1.00 91.19 102 LYS A C 1
ATOM 823 O O . LYS A 1 102 ? -3.105 -0.964 16.695 1.00 91.19 102 LYS A O 1
ATOM 828 N N . LEU A 1 103 ? -3.893 -2.320 18.321 1.00 90.75 103 LEU A N 1
ATOM 829 C CA . LEU A 1 103 ? -5.116 -2.743 17.632 1.00 90.75 103 LEU A CA 1
ATOM 830 C C . LEU A 1 103 ? -5.995 -1.546 17.258 1.00 90.75 103 LEU A C 1
ATOM 832 O O . LEU A 1 103 ? -6.462 -1.462 16.131 1.00 90.75 103 LEU A O 1
ATOM 836 N N . GLN A 1 104 ? -6.124 -0.561 18.152 1.00 91.44 104 GLN A N 1
ATOM 837 C CA . GLN A 1 104 ? -6.815 0.697 17.860 1.00 91.44 104 GLN A CA 1
ATOM 838 C C . GLN A 1 104 ? -6.227 1.408 16.637 1.00 91.44 104 GLN A C 1
ATOM 840 O O . GLN A 1 104 ? -6.957 1.811 15.740 1.00 91.44 104 GLN A O 1
ATOM 845 N N . LYS A 1 105 ? -4.897 1.537 16.565 1.00 93.38 105 LYS A N 1
ATOM 846 C CA . LYS A 1 105 ? -4.239 2.180 15.417 1.00 93.38 105 LYS A CA 1
ATOM 847 C C . LYS A 1 105 ? -4.456 1.407 14.117 1.00 93.38 105 LYS A C 1
ATOM 849 O O . LYS A 1 105 ? -4.643 2.029 13.072 1.00 93.38 105 LYS A O 1
ATOM 854 N N . GLU A 1 106 ? -4.403 0.080 14.175 1.00 89.81 106 GLU A N 1
ATOM 855 C CA . GLU A 1 106 ? -4.674 -0.793 13.028 1.00 89.81 106 GLU A CA 1
ATOM 856 C C . GLU A 1 106 ? -6.115 -0.624 12.543 1.00 89.81 106 GLU A C 1
ATOM 858 O O . GLU A 1 106 ? -6.339 -0.389 11.356 1.00 89.81 106 GLU A O 1
ATOM 863 N N . TRP A 1 107 ? -7.069 -0.606 13.475 1.00 91.69 107 TRP A N 1
ATOM 864 C CA . TRP A 1 107 ? -8.477 -0.342 13.204 1.00 91.69 107 TRP A CA 1
ATOM 865 C C . TRP A 1 107 ? -8.703 1.031 12.569 1.00 91.69 107 TRP A C 1
ATOM 867 O O . TRP A 1 107 ? -9.362 1.129 11.540 1.00 91.69 107 TRP A O 1
ATOM 877 N N . ASP A 1 108 ? -8.119 2.097 13.126 1.00 91.81 108 ASP A N 1
ATOM 878 C CA . ASP A 1 108 ? -8.239 3.458 12.586 1.00 91.81 108 ASP A CA 1
ATOM 879 C C . ASP A 1 108 ? -7.635 3.577 11.178 1.00 91.81 108 ASP A C 1
ATOM 881 O O . ASP A 1 108 ? -8.155 4.298 10.321 1.00 91.81 108 ASP A O 1
ATOM 885 N N . THR A 1 109 ? -6.541 2.858 10.918 1.00 90.06 109 THR A N 1
ATOM 886 C CA . THR A 1 109 ? -5.914 2.800 9.589 1.00 90.06 109 THR A CA 1
ATOM 887 C C . THR A 1 109 ? -6.824 2.083 8.597 1.00 90.06 109 THR A C 1
ATOM 889 O O . THR A 1 109 ? -7.071 2.599 7.504 1.00 90.06 109 THR A O 1
ATOM 892 N N . GLN A 1 110 ? -7.378 0.938 8.999 1.00 88.44 110 GLN A N 1
ATOM 893 C CA . GLN A 1 110 ? -8.315 0.168 8.191 1.00 88.44 110 GLN A CA 1
ATOM 894 C C . GLN A 1 110 ? -9.609 0.940 7.928 1.00 88.44 110 GLN A C 1
ATOM 896 O O . GLN A 1 110 ? -10.094 0.949 6.802 1.00 88.44 110 GLN A O 1
ATOM 901 N N . LYS A 1 111 ? -10.146 1.641 8.929 1.00 90.88 111 LYS A N 1
ATOM 902 C CA . LYS A 1 111 ? -11.335 2.484 8.787 1.00 90.88 111 LYS A CA 1
ATOM 903 C C . LYS A 1 111 ? -11.131 3.546 7.711 1.00 90.88 111 LYS A C 1
ATOM 905 O O . LYS A 1 111 ? -11.993 3.701 6.855 1.00 90.88 111 LYS A O 1
ATOM 910 N N . LYS A 1 112 ? -9.985 4.236 7.712 1.00 90.19 112 LYS A N 1
ATOM 911 C CA . LYS A 1 112 ? -9.651 5.226 6.673 1.00 90.19 112 LYS A CA 1
ATOM 912 C C . LYS A 1 112 ? -9.518 4.588 5.289 1.00 90.19 112 LYS A C 1
ATOM 914 O O . LYS A 1 112 ? -10.005 5.160 4.320 1.00 90.19 112 LYS A O 1
ATOM 919 N N . LEU A 1 113 ? -8.882 3.418 5.196 1.00 87.69 113 LEU A N 1
ATOM 920 C CA . LEU A 1 113 ? -8.766 2.653 3.947 1.00 87.69 113 LEU A CA 1
ATOM 921 C C . LEU A 1 113 ? -10.137 2.229 3.406 1.00 87.69 113 LEU A C 1
ATOM 923 O O . LEU A 1 113 ? -10.407 2.422 2.224 1.00 87.69 113 LEU A O 1
ATOM 927 N N . HIS A 1 114 ? -11.002 1.698 4.268 1.00 89.75 114 HIS A N 1
ATOM 928 C CA . HIS A 1 114 ? -12.355 1.277 3.915 1.00 89.75 114 HIS A CA 1
ATOM 929 C C . HIS A 1 114 ? -13.228 2.474 3.525 1.00 89.75 114 HIS A C 1
ATOM 931 O O . HIS A 1 114 ? -13.931 2.420 2.527 1.00 89.75 114 HIS A O 1
ATOM 937 N N . GLU A 1 115 ? -13.132 3.598 4.239 1.00 90.12 115 GLU A N 1
ATOM 938 C CA . GLU A 1 115 ? -13.845 4.829 3.884 1.00 90.12 115 GLU A CA 1
ATOM 939 C C . GLU A 1 115 ? -13.400 5.378 2.518 1.00 90.12 115 GLU A C 1
ATOM 941 O O . GLU A 1 115 ? -14.236 5.800 1.723 1.00 90.12 115 GLU A O 1
ATOM 946 N N . GLN A 1 116 ? -12.097 5.348 2.214 1.00 87.50 116 GLN A N 1
ATOM 947 C CA . GLN A 1 116 ? -11.589 5.700 0.883 1.00 87.50 116 GLN A CA 1
ATOM 948 C C . GLN A 1 116 ? -12.079 4.722 -0.190 1.00 87.50 116 GLN A C 1
ATOM 950 O O . GLN A 1 116 ? -12.462 5.156 -1.271 1.00 87.50 116 GLN A O 1
ATOM 955 N N . TYR A 1 117 ? -12.106 3.421 0.111 1.00 87.44 117 TYR A N 1
ATOM 956 C CA . TYR A 1 117 ? -12.630 2.402 -0.797 1.00 87.44 117 TYR A CA 1
ATOM 957 C C . TYR A 1 117 ? -14.117 2.612 -1.098 1.00 87.44 117 TYR A C 1
ATOM 959 O O . TYR A 1 117 ? -14.510 2.566 -2.262 1.00 87.44 117 TYR A O 1
ATOM 967 N N . LEU A 1 118 ? -14.925 2.898 -0.072 1.00 87.31 118 LEU A N 1
ATOM 968 C CA . LEU A 1 118 ? -16.337 3.235 -0.231 1.00 87.31 118 LEU A CA 1
ATOM 969 C C . LEU A 1 118 ? -16.501 4.496 -1.081 1.00 87.31 118 LEU A C 1
ATOM 971 O O . LEU A 1 118 ? -17.280 4.469 -2.016 1.00 87.31 118 LEU A O 1
ATOM 975 N N . LYS A 1 119 ? -15.721 5.557 -0.836 1.00 88.00 119 LYS A N 1
ATOM 976 C CA . LYS A 1 119 ? -15.758 6.794 -1.643 1.00 88.00 119 LYS A CA 1
ATOM 977 C C . LYS A 1 119 ? -15.385 6.599 -3.116 1.00 88.00 119 LYS A C 1
ATOM 979 O O . LYS A 1 119 ? -15.871 7.347 -3.948 1.00 88.00 119 LYS A O 1
ATOM 984 N N . GLU A 1 120 ? -14.490 5.664 -3.423 1.00 83.62 120 GLU A N 1
ATOM 985 C CA . GLU A 1 120 ? -14.076 5.358 -4.802 1.00 83.62 120 GLU A CA 1
ATOM 986 C C . GLU A 1 120 ? -15.066 4.406 -5.503 1.00 83.62 120 GLU A C 1
ATOM 988 O O . GLU A 1 120 ? -15.180 4.415 -6.726 1.00 83.62 120 GLU A O 1
ATOM 993 N N . THR A 1 121 ? -15.750 3.550 -4.736 1.00 79.56 121 THR A N 1
ATOM 994 C CA . THR A 1 121 ? -16.647 2.499 -5.257 1.00 79.56 121 THR A CA 1
ATOM 995 C C . THR A 1 121 ? -18.120 2.927 -5.290 1.00 79.56 121 THR A C 1
ATOM 997 O O . THR A 1 121 ? -18.911 2.297 -5.992 1.00 79.56 121 THR A O 1
ATOM 1000 N N . GLN A 1 122 ? -18.492 3.955 -4.525 1.00 60.69 122 GLN A N 1
ATOM 1001 C CA . GLN A 1 122 ? -19.843 4.515 -4.423 1.00 60.69 122 GLN A CA 1
ATOM 1002 C C . GLN A 1 122 ? -20.020 5.717 -5.347 1.00 60.69 122 GLN A C 1
ATOM 1004 O O . GLN A 1 122 ? -21.086 5.777 -5.997 1.00 60.69 122 GLN A O 1
#

Secondary structure (DSSP, 8-state):
-----------------------HHHHHHHHHHHHHHHHHHHHHHHHHHHHHHHHHHHHHHHHHS-TTTTTTSSTTEEEE-TTS-EEEETTSPBPPHHHHHHHHHHHHHHHHHHHHHHHHH-

Organism: NCBI:txid101127